Protein AF-A0A520FVX6-F1 (afdb_monomer_lite)

Sequence (119 aa):
MRCLTAIARAVLMAGLTASLPGVVAGPAVAEGGRTAMTSSRYLQARLHGAMHLDERTRNAAANDFGHLVHRTPLAVVRPASAEDIAETIQWAASCGRRVAPRGQGHSVFGRSQVHDGVV

pLDDT: mean 79.91, std 24.45, range [32.91, 98.44]

Secondary structure (DSSP, 8-state):
---S-----------------S--------SHHHHHHHHHHHHHHH-SSEEE-SHHHHHHHT--TT-S-----SBEEE-SSHHHHHHHHHHHHHTT--B---SSS---TTTT--SSSB-

Radius of gyration: 17.87 Å; chains: 1; bounding box: 45×41×34 Å

Foldseek 3Di:
DDPDDDDDPPPDPDDDDDDDDDDPPDPDPPPCPPVVVVLQVVLQVVAPWHKDQDPVVQQVQQAAPARPGGAGERIETDGPDPVNVVSLVVSCVVVVADAADDDPRNDPPQSRHHHPHYD

Structure (mmCIF, N/CA/C/O backbone):
data_AF-A0A520FVX6-F1
#
_entry.id   AF-A0A520FVX6-F1
#
loop_
_atom_site.group_PDB
_atom_site.id
_atom_site.type_symbol
_atom_site.label_atom_id
_atom_site.label_alt_id
_atom_site.label_comp_id
_atom_site.label_asym_id
_atom_site.label_entity_id
_atom_site.label_seq_id
_atom_site.pdbx_PDB_ins_code
_atom_site.Cartn_x
_atom_site.Cartn_y
_atom_site.Cartn_z
_atom_site.occupancy
_atom_site.B_iso_or_equiv
_atom_site.auth_seq_id
_atom_site.auth_comp_id
_atom_site.auth_asym_id
_atom_site.auth_atom_id
_atom_site.pdbx_PDB_model_num
ATOM 1 N N . MET A 1 1 ? -18.270 5.976 18.167 1.00 39.62 1 MET A N 1
ATOM 2 C CA . MET A 1 1 ? -18.890 6.271 16.859 1.00 39.62 1 MET A CA 1
ATOM 3 C C . MET A 1 1 ? -18.507 5.159 15.900 1.00 39.62 1 MET A C 1
ATOM 5 O O . MET A 1 1 ? -17.358 5.060 15.501 1.00 39.62 1 MET A O 1
ATOM 9 N N . ARG A 1 2 ? -19.441 4.224 15.706 1.00 41.06 2 ARG A N 1
ATOM 10 C CA . ARG A 1 2 ? -19.277 2.971 14.965 1.00 41.06 2 ARG A CA 1
ATOM 11 C C . ARG A 1 2 ? -19.585 3.267 13.502 1.00 41.06 2 ARG A C 1
ATOM 13 O O . ARG A 1 2 ? -20.658 3.801 13.235 1.00 41.06 2 ARG A O 1
ATOM 20 N N . CYS A 1 3 ? -18.665 2.960 12.591 1.00 36.94 3 CYS A N 1
ATOM 21 C CA . CYS A 1 3 ? -18.966 2.974 11.163 1.00 36.94 3 CYS A CA 1
ATOM 22 C C . CYS A 1 3 ? -20.070 1.928 10.939 1.00 36.94 3 CYS A C 1
ATOM 24 O O . CYS A 1 3 ? -19.854 0.726 11.090 1.00 36.94 3 CYS A O 1
ATOM 26 N N . LEU A 1 4 ? -21.295 2.423 10.784 1.00 47.69 4 LEU A N 1
ATOM 27 C CA . LEU A 1 4 ? -22.538 1.669 10.737 1.00 47.69 4 LEU A CA 1
ATOM 28 C C . LEU A 1 4 ? -22.602 0.854 9.447 1.00 47.69 4 LEU A C 1
ATOM 30 O O . LEU A 1 4 ? -23.103 1.342 8.444 1.00 47.69 4 LEU A O 1
ATOM 34 N N . THR A 1 5 ? -22.139 -0.394 9.492 1.00 44.16 5 THR A N 1
ATOM 35 C CA . THR A 1 5 ? -22.898 -1.554 8.989 1.00 44.16 5 THR A CA 1
ATOM 36 C C . THR A 1 5 ? -22.293 -2.839 9.553 1.00 44.16 5 THR A C 1
ATOM 38 O O . THR A 1 5 ? -21.340 -3.407 9.034 1.00 44.16 5 THR A O 1
ATOM 41 N N . ALA A 1 6 ? -22.868 -3.311 10.658 1.00 41.16 6 ALA A N 1
ATOM 42 C CA . ALA A 1 6 ? -23.019 -4.746 10.835 1.00 41.16 6 ALA A CA 1
ATOM 43 C C . ALA A 1 6 ? -24.073 -5.220 9.821 1.00 41.16 6 ALA A C 1
ATOM 45 O O . ALA A 1 6 ? -25.049 -4.499 9.647 1.00 41.16 6 ALA A O 1
ATOM 46 N N . ILE A 1 7 ? -23.845 -6.373 9.179 1.00 42.97 7 ILE A N 1
ATOM 47 C CA . ILE A 1 7 ? -24.773 -7.349 8.546 1.00 42.97 7 ILE A CA 1
ATOM 48 C C . ILE A 1 7 ? -23.906 -8.090 7.496 1.00 42.97 7 ILE A C 1
ATOM 50 O O . ILE A 1 7 ? -23.352 -7.452 6.615 1.00 42.97 7 ILE A O 1
ATOM 54 N N . ALA A 1 8 ? -23.660 -9.401 7.522 1.00 32.91 8 ALA A N 1
ATOM 55 C CA . ALA A 1 8 ? -24.307 -10.489 8.239 1.00 32.91 8 ALA A CA 1
ATOM 56 C C . ALA A 1 8 ? -23.299 -11.595 8.597 1.00 32.91 8 ALA A C 1
ATOM 58 O O . ALA A 1 8 ? -22.518 -12.050 7.762 1.00 32.91 8 ALA A O 1
ATOM 59 N N . ARG A 1 9 ? -23.403 -12.110 9.827 1.00 41.25 9 ARG A N 1
ATOM 60 C CA . ARG A 1 9 ? -23.059 -13.504 10.119 1.00 41.25 9 ARG A CA 1
ATOM 61 C C . ARG A 1 9 ? -24.130 -14.359 9.441 1.00 41.25 9 ARG A C 1
ATOM 63 O O . ARG A 1 9 ? -25.231 -14.471 9.966 1.00 41.25 9 ARG A O 1
ATOM 70 N N . ALA A 1 10 ? -23.834 -14.936 8.283 1.00 35.56 10 ALA A N 1
ATOM 71 C CA . ALA A 1 10 ? -24.683 -15.964 7.695 1.00 35.56 10 ALA A CA 1
ATOM 72 C C . ALA A 1 10 ? -24.318 -17.321 8.318 1.00 35.56 10 ALA A C 1
ATOM 74 O O . ALA A 1 10 ? -23.573 -18.108 7.747 1.00 35.56 10 ALA A O 1
ATOM 75 N N . VAL A 1 11 ? -24.819 -17.572 9.529 1.00 41.88 11 VAL A N 1
ATOM 76 C CA . VAL A 1 11 ? -25.073 -18.941 9.989 1.00 41.88 11 VAL A CA 1
ATOM 77 C C . VAL A 1 11 ? -26.548 -19.180 9.713 1.00 41.88 11 VAL A C 1
ATOM 79 O O . VAL A 1 11 ? -27.401 -18.786 10.502 1.00 41.88 11 VAL A O 1
ATOM 82 N N . LEU A 1 12 ? -26.847 -19.775 8.562 1.00 34.56 12 LEU A N 1
ATOM 83 C CA . LEU A 1 12 ? -28.140 -20.389 8.307 1.00 34.56 12 LEU A CA 1
ATOM 84 C C . LEU A 1 12 ? -27.879 -21.878 8.090 1.00 34.56 12 LEU A C 1
ATOM 86 O O . LEU A 1 12 ? -27.504 -22.313 7.006 1.00 34.56 12 LEU A O 1
ATOM 90 N N . MET A 1 13 ? -28.032 -22.649 9.165 1.00 40.34 13 MET A N 1
ATOM 91 C CA . MET A 1 13 ? -28.321 -24.072 9.050 1.00 40.34 13 MET A CA 1
ATOM 92 C C . MET A 1 13 ? -29.748 -24.188 8.513 1.00 40.34 13 MET A C 1
ATOM 94 O O . MET A 1 13 ? -30.707 -24.007 9.258 1.00 40.34 13 MET A O 1
ATOM 98 N N . ALA A 1 14 ? -29.883 -24.463 7.221 1.00 36.94 14 ALA A N 1
ATOM 99 C CA . ALA A 1 14 ? -31.113 -24.965 6.631 1.00 36.94 14 ALA A CA 1
ATOM 100 C C . ALA A 1 14 ? -30.722 -26.020 5.596 1.00 36.94 14 ALA A C 1
ATOM 102 O O . ALA A 1 14 ? -30.082 -25.725 4.589 1.00 36.94 14 ALA A O 1
ATOM 103 N N . GLY A 1 15 ? -31.037 -27.272 5.919 1.00 36.66 15 GLY A N 1
ATOM 104 C CA . GLY A 1 15 ? -30.926 -28.380 4.989 1.00 36.66 15 GLY A CA 1
ATOM 105 C C . GLY A 1 15 ? -32.010 -28.345 3.910 1.00 36.66 15 GLY A C 1
ATOM 106 O O . GLY A 1 15 ? -32.958 -27.566 3.968 1.00 36.66 15 GLY A O 1
ATOM 107 N N . LEU A 1 16 ? -31.861 -29.315 3.009 1.00 36.50 16 LEU A N 1
ATOM 108 C CA . LEU A 1 16 ? -32.766 -29.773 1.955 1.00 36.50 16 LEU A CA 1
ATOM 109 C C . LEU A 1 16 ? -32.601 -29.157 0.552 1.00 36.50 16 LEU A C 1
ATOM 111 O O . LEU A 1 16 ? -32.519 -27.957 0.333 1.00 36.50 16 LEU A O 1
ATOM 115 N N . THR A 1 17 ? -32.508 -30.087 -0.394 1.00 51.09 17 THR A N 1
ATOM 116 C CA . THR A 1 17 ? -31.973 -30.028 -1.754 1.00 51.09 17 THR A CA 1
ATOM 117 C C . THR A 1 17 ? -33.003 -29.616 -2.805 1.00 51.09 17 THR A C 1
ATOM 119 O O . THR A 1 17 ? -34.074 -30.214 -2.862 1.00 51.09 17 THR A O 1
ATOM 122 N N . ALA A 1 18 ? -32.621 -28.743 -3.739 1.00 37.38 18 ALA A N 1
ATOM 123 C CA . ALA A 1 18 ? -33.126 -28.768 -5.114 1.00 37.38 18 ALA A CA 1
ATOM 124 C C . ALA A 1 18 ? -32.094 -28.114 -6.045 1.00 37.38 18 ALA A C 1
ATOM 126 O O . ALA A 1 18 ? -31.744 -26.946 -5.891 1.00 37.38 18 ALA A O 1
ATOM 127 N N . SER A 1 19 ? -31.556 -28.903 -6.973 1.00 43.75 19 SER A N 1
ATOM 128 C CA . SER A 1 19 ? -30.575 -28.468 -7.967 1.00 43.75 19 SER A CA 1
ATOM 129 C C . SER A 1 19 ? -31.289 -27.714 -9.094 1.00 43.75 19 SER A C 1
ATOM 131 O O . SER A 1 19 ? -32.129 -28.296 -9.775 1.00 43.75 19 SER A O 1
ATOM 133 N N . LEU A 1 20 ? -30.947 -26.441 -9.307 1.00 46.78 20 LEU A N 1
ATOM 134 C CA . LEU A 1 20 ? -31.196 -25.724 -10.560 1.00 46.78 20 LEU A CA 1
ATOM 135 C C . LEU A 1 20 ? -29.860 -25.144 -11.045 1.00 46.78 20 LEU A C 1
ATOM 137 O O . LEU A 1 20 ? -29.196 -24.444 -10.274 1.00 46.78 20 LEU A O 1
ATOM 141 N N . PRO A 1 21 ? -29.430 -25.421 -12.287 1.00 40.41 21 PRO A N 1
ATOM 142 C CA . PRO A 1 21 ? -28.236 -24.807 -12.831 1.00 40.41 21 PRO A CA 1
ATOM 143 C C . PRO A 1 21 ? -28.550 -23.391 -13.324 1.00 40.41 21 PRO A C 1
ATOM 145 O O . PRO A 1 21 ? -29.460 -23.184 -14.119 1.00 40.41 21 PRO A O 1
ATOM 148 N N . GLY A 1 22 ? -27.717 -22.439 -12.906 1.00 49.06 22 GLY A N 1
ATOM 149 C CA . GLY A 1 22 ? -27.382 -21.274 -13.724 1.00 49.06 22 GLY A CA 1
ATOM 150 C C . GLY A 1 22 ? -28.344 -20.091 -13.656 1.00 49.06 22 GLY A C 1
ATOM 151 O O . GLY A 1 22 ? -29.200 -19.931 -14.510 1.00 49.06 22 GLY A O 1
ATOM 152 N N . VAL A 1 23 ? -28.121 -19.215 -12.676 1.00 44.31 23 VAL A N 1
ATOM 153 C CA . VAL A 1 23 ? -27.805 -17.780 -12.834 1.00 44.31 23 VAL A CA 1
ATOM 154 C C . VAL A 1 23 ? -27.638 -17.255 -11.408 1.00 44.31 23 VAL A C 1
ATOM 156 O O . VAL A 1 23 ? -28.600 -17.001 -10.689 1.00 44.31 23 VAL A O 1
ATOM 159 N N . VAL A 1 24 ? -26.387 -17.150 -10.958 1.00 40.59 24 VAL A N 1
ATOM 160 C CA . VAL A 1 24 ? -26.071 -16.382 -9.753 1.00 40.59 24 VAL A CA 1
ATOM 161 C C . VAL A 1 24 ? -26.009 -14.931 -10.204 1.00 40.59 24 VAL A C 1
ATOM 163 O O . VAL A 1 24 ? -25.022 -14.499 -10.797 1.00 40.59 24 VAL A O 1
ATOM 166 N N . ALA A 1 25 ? -27.086 -14.187 -9.965 1.00 45.69 25 ALA A N 1
ATOM 167 C CA . ALA A 1 25 ? -27.027 -12.736 -9.962 1.00 45.69 25 ALA A CA 1
ATOM 168 C C . ALA A 1 25 ? -26.076 -12.329 -8.825 1.00 45.69 25 ALA A C 1
ATOM 170 O O . ALA A 1 25 ? -26.439 -12.358 -7.650 1.00 45.69 25 ALA A O 1
ATOM 171 N N . GLY A 1 26 ? -24.818 -12.044 -9.169 1.00 39.97 26 GLY A N 1
ATOM 172 C CA . GLY A 1 26 ? -23.872 -11.443 -8.235 1.00 39.97 26 GLY A CA 1
ATOM 173 C C . GLY A 1 26 ? -24.414 -10.091 -7.756 1.00 39.97 26 GLY A C 1
ATOM 174 O O . GLY A 1 26 ? -25.085 -9.404 -8.532 1.00 39.97 26 GLY A O 1
ATOM 175 N N . PRO A 1 27 ? -24.172 -9.698 -6.493 1.00 43.62 27 PRO A N 1
ATOM 176 C CA . PRO A 1 27 ? -24.672 -8.432 -5.979 1.00 43.62 27 PRO A CA 1
ATOM 177 C C . PRO A 1 27 ? -24.155 -7.275 -6.840 1.00 43.62 27 PRO A C 1
ATOM 179 O O . PRO A 1 27 ? -22.975 -7.209 -7.190 1.00 43.62 27 PRO A O 1
ATOM 182 N N . ALA A 1 28 ? -25.080 -6.389 -7.201 1.00 41.16 28 ALA A N 1
ATOM 183 C CA . ALA A 1 28 ? -24.856 -5.230 -8.045 1.00 41.16 28 ALA A CA 1
ATOM 184 C C . ALA A 1 28 ? 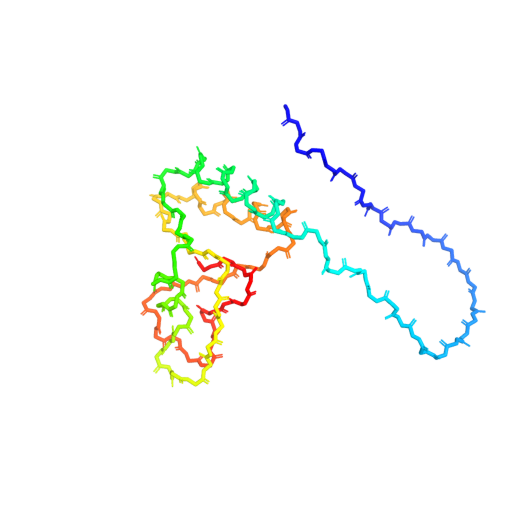-23.705 -4.363 -7.509 1.00 41.16 28 ALA A C 1
ATOM 186 O O . ALA A 1 28 ? -23.786 -3.770 -6.433 1.00 41.16 28 ALA A O 1
ATOM 187 N N . VAL A 1 29 ? -22.626 -4.268 -8.286 1.00 48.22 29 VAL A N 1
ATOM 188 C CA . VAL A 1 29 ? -21.502 -3.362 -8.029 1.00 48.22 29 VAL A CA 1
ATOM 189 C C . VAL A 1 29 ? -21.883 -1.982 -8.559 1.00 48.22 29 VAL A C 1
ATOM 191 O O . VAL A 1 29 ? -21.517 -1.618 -9.671 1.00 48.22 29 VAL A O 1
ATOM 194 N N . ALA A 1 30 ? -22.675 -1.221 -7.803 1.00 41.41 30 ALA A N 1
ATOM 195 C CA . ALA A 1 30 ? -23.055 0.130 -8.222 1.00 41.41 30 ALA A CA 1
ATOM 196 C C . ALA A 1 30 ? -23.352 1.094 -7.057 1.00 41.41 30 ALA A C 1
ATOM 198 O O . ALA A 1 30 ? -24.262 1.903 -7.148 1.00 41.41 30 ALA A O 1
ATOM 199 N N . GLU A 1 31 ? -22.562 1.061 -5.976 1.00 43.00 31 GLU A N 1
ATOM 200 C CA . GLU A 1 31 ? -22.550 2.131 -4.947 1.00 43.00 31 GLU A CA 1
ATOM 201 C C . GLU A 1 31 ? -21.128 2.516 -4.468 1.00 43.00 31 GLU A C 1
ATOM 203 O O . GLU A 1 31 ? -20.946 3.269 -3.511 1.00 43.00 31 GLU A O 1
ATOM 208 N N . GLY A 1 32 ? -20.078 2.027 -5.139 1.00 49.72 32 GLY A N 1
ATOM 209 C CA . GLY A 1 32 ? -18.706 2.032 -4.609 1.00 49.72 32 GLY A CA 1
ATOM 210 C C . GLY A 1 32 ? -18.006 3.396 -4.516 1.00 49.72 32 GLY A C 1
ATOM 211 O O . GLY A 1 32 ? -17.104 3.553 -3.698 1.00 49.72 32 GLY A O 1
ATOM 212 N N . GLY A 1 33 ? -18.406 4.394 -5.310 1.00 55.91 33 GLY A N 1
ATOM 213 C CA . GLY A 1 33 ? -17.631 5.636 -5.462 1.00 55.91 33 GLY A CA 1
ATOM 214 C C . GLY A 1 33 ? -17.605 6.533 -4.217 1.00 55.91 33 GLY A C 1
ATOM 215 O O . GLY A 1 33 ? -16.545 7.001 -3.808 1.00 55.91 33 GLY A O 1
ATOM 216 N N . ARG A 1 34 ? -18.762 6.757 -3.580 1.00 58.19 34 ARG A N 1
ATOM 217 C CA . ARG A 1 34 ? -18.865 7.643 -2.403 1.00 58.19 34 ARG A CA 1
ATOM 218 C C . ARG A 1 34 ? -18.369 6.959 -1.129 1.00 58.19 34 ARG A C 1
ATOM 220 O O . ARG A 1 34 ? -17.605 7.557 -0.379 1.00 58.19 34 ARG A O 1
ATOM 227 N N . THR A 1 35 ? -18.712 5.688 -0.936 1.00 62.62 35 THR A N 1
ATOM 228 C CA . THR A 1 35 ? -18.296 4.904 0.236 1.00 62.62 35 THR A CA 1
ATOM 229 C C . THR A 1 35 ? -16.784 4.664 0.259 1.00 62.62 35 THR A C 1
ATOM 231 O O . THR A 1 35 ? -16.164 4.817 1.310 1.00 62.62 35 THR A O 1
ATOM 234 N N . ALA A 1 36 ? -16.162 4.376 -0.894 1.00 63.31 36 ALA A N 1
ATOM 235 C CA . ALA A 1 36 ? -14.707 4.221 -0.988 1.00 63.31 36 ALA A CA 1
ATOM 236 C C . ALA A 1 36 ? -13.950 5.533 -0.726 1.00 63.31 36 ALA A C 1
ATOM 238 O O . ALA A 1 36 ? -12.890 5.521 -0.097 1.00 63.31 36 ALA A O 1
ATOM 239 N N . MET A 1 37 ? -14.497 6.671 -1.167 1.00 63.06 37 MET A N 1
ATOM 240 C CA . MET A 1 37 ? -13.93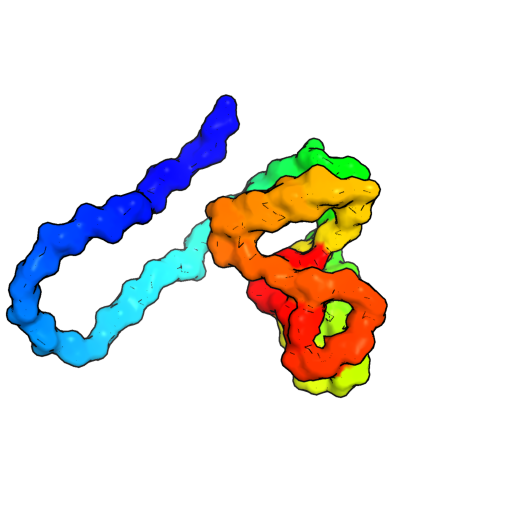4 7.993 -0.875 1.00 63.06 37 MET A CA 1
ATOM 241 C C . MET A 1 37 ? -13.998 8.308 0.624 1.00 63.06 37 MET A C 1
ATOM 243 O O . MET A 1 37 ? -12.987 8.698 1.208 1.00 63.06 37 MET A O 1
ATOM 247 N N . THR A 1 38 ? -15.144 8.085 1.273 1.00 76.25 38 THR A N 1
ATOM 248 C CA . THR A 1 38 ? -15.303 8.325 2.716 1.00 76.25 38 THR A CA 1
ATOM 249 C C . THR A 1 38 ? -14.407 7.412 3.553 1.00 76.25 38 THR A C 1
ATOM 251 O O . THR A 1 38 ? -13.761 7.884 4.489 1.00 76.25 38 THR A O 1
ATOM 254 N N . SER A 1 39 ? -14.300 6.126 3.204 1.00 84.88 39 SER A N 1
ATOM 255 C CA . SER A 1 39 ? -13.434 5.200 3.937 1.00 84.88 39 SER A CA 1
ATOM 256 C C . SER A 1 39 ? -11.947 5.517 3.741 1.00 84.88 39 SER A C 1
ATOM 258 O O . SER A 1 39 ? -11.186 5.440 4.703 1.00 84.88 39 SER A O 1
ATOM 260 N N . SER A 1 40 ? -11.521 5.942 2.548 1.00 89.81 40 SER A N 1
ATOM 261 C CA . SER A 1 40 ? -10.123 6.334 2.302 1.00 89.81 40 SER A CA 1
ATOM 262 C C . SER A 1 40 ? -9.732 7.588 3.087 1.00 89.81 40 SER A C 1
ATOM 264 O O . SER A 1 40 ? 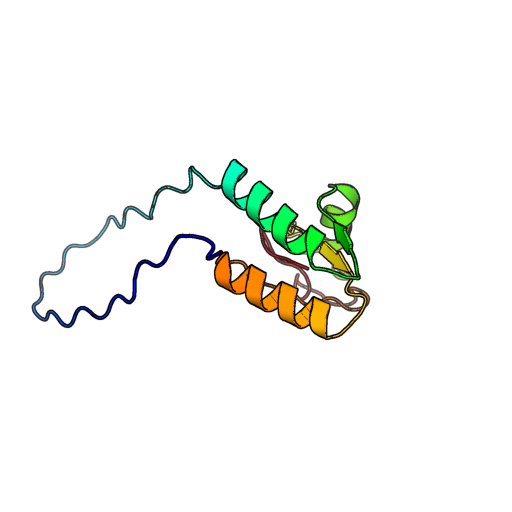-8.633 7.662 3.632 1.00 89.81 40 SER A O 1
ATOM 266 N N . ARG A 1 41 ? -10.646 8.561 3.212 1.00 91.38 41 ARG A N 1
ATOM 267 C CA . ARG A 1 41 ? -10.434 9.751 4.055 1.00 91.38 41 ARG A CA 1
ATOM 268 C C . ARG A 1 41 ? -10.300 9.402 5.534 1.00 91.38 41 ARG A C 1
ATOM 270 O O . ARG A 1 41 ? -9.482 10.005 6.220 1.00 91.38 41 ARG A O 1
ATOM 277 N N . TYR A 1 42 ? -11.065 8.420 6.008 1.00 91.31 42 TYR A N 1
ATOM 278 C CA . TYR A 1 42 ? -10.937 7.917 7.373 1.00 91.31 42 TYR A CA 1
ATOM 279 C C . TYR A 1 42 ? -9.541 7.341 7.639 1.00 91.31 42 TYR A C 1
ATOM 281 O O . TYR A 1 42 ? -8.929 7.700 8.642 1.00 91.31 42 TYR A O 1
ATOM 289 N N . LEU A 1 43 ? -9.019 6.500 6.737 1.00 94.50 43 LEU A N 1
ATOM 290 C CA . LEU A 1 43 ? -7.669 5.954 6.894 1.00 94.50 43 LEU A CA 1
ATOM 291 C C . LEU A 1 43 ? -6.609 7.064 6.815 1.00 94.50 43 LEU A C 1
ATOM 293 O O . LEU A 1 43 ? -5.759 7.144 7.695 1.00 94.50 43 LEU A O 1
ATOM 297 N N . GLN A 1 44 ? -6.704 7.975 5.837 1.00 95.19 44 GLN A N 1
ATOM 298 C CA . GLN A 1 44 ? -5.797 9.129 5.715 1.00 95.19 44 GLN A CA 1
ATOM 299 C C . GLN A 1 44 ? -5.683 9.954 7.002 1.00 95.19 44 GLN A C 1
ATOM 301 O O . GLN A 1 44 ? -4.595 10.406 7.327 1.00 95.19 44 GLN A O 1
ATOM 306 N N . ALA A 1 45 ? -6.785 10.154 7.727 1.00 94.75 45 ALA A N 1
ATOM 307 C CA . ALA A 1 45 ? -6.787 10.940 8.959 1.00 94.75 45 ALA A CA 1
ATOM 308 C C . ALA A 1 45 ? -6.166 10.215 10.169 1.00 94.75 45 ALA A C 1
ATOM 310 O O . ALA A 1 45 ? -5.919 10.852 11.190 1.00 94.75 45 ALA A O 1
ATOM 311 N N . ARG A 1 46 ? -5.968 8.893 10.090 1.00 95.75 46 ARG A N 1
ATOM 312 C CA . ARG A 1 46 ? -5.437 8.063 11.186 1.00 95.75 46 ARG A CA 1
ATOM 313 C C .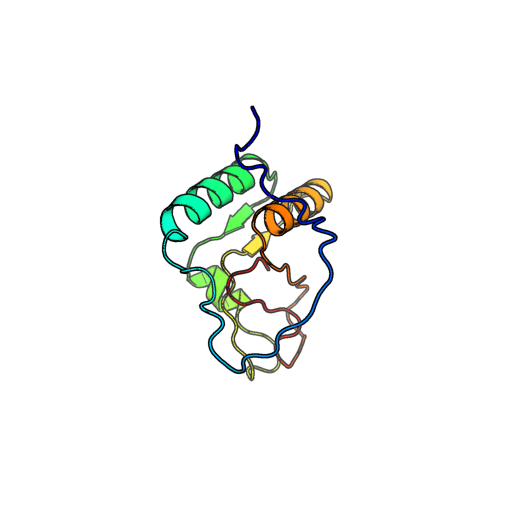 ARG A 1 46 ? -3.967 7.714 11.027 1.00 95.75 46 ARG A C 1
ATOM 315 O O . ARG A 1 46 ? -3.325 7.412 12.025 1.00 95.75 46 ARG A O 1
ATOM 322 N N . LEU A 1 47 ? -3.473 7.702 9.794 1.00 97.50 47 LEU A N 1
ATOM 323 C CA . LEU A 1 47 ? -2.086 7.363 9.513 1.00 97.50 47 LEU A CA 1
ATOM 324 C C . LEU A 1 47 ? -1.161 8.493 9.961 1.00 97.50 47 LEU A C 1
ATOM 326 O O . LEU A 1 47 ? -1.426 9.666 9.698 1.00 97.50 47 LEU A O 1
ATOM 330 N N . HIS A 1 48 ? -0.044 8.125 10.577 1.00 97.81 48 HIS A N 1
ATOM 331 C CA . HIS A 1 48 ? 1.088 9.034 10.745 1.00 97.81 48 HIS A CA 1
ATOM 332 C C . HIS A 1 48 ? 1.863 9.193 9.428 1.00 97.81 48 HIS A C 1
ATOM 334 O O . HIS A 1 48 ? 2.419 10.254 9.148 1.00 97.81 48 HIS A O 1
ATOM 340 N N . GLY A 1 49 ? 1.899 8.131 8.620 1.00 97.38 49 GLY A N 1
ATOM 341 C CA . GLY A 1 49 ? 2.384 8.128 7.247 1.00 97.38 49 GLY A CA 1
ATOM 342 C C . GLY A 1 49 ? 1.375 8.695 6.244 1.00 97.38 49 GLY A C 1
ATOM 343 O O . GLY A 1 49 ? 0.487 9.476 6.574 1.00 97.38 49 GLY A O 1
ATOM 344 N N . ALA A 1 50 ? 1.509 8.298 4.978 1.00 97.44 50 ALA A N 1
ATOM 345 C CA . ALA A 1 50 ? 0.710 8.850 3.883 1.00 97.44 50 ALA A CA 1
ATOM 346 C C . ALA A 1 50 ? -0.056 7.772 3.109 1.00 97.44 50 ALA A C 1
ATOM 348 O O . ALA A 1 50 ? 0.468 6.697 2.828 1.00 97.44 50 ALA A O 1
ATOM 349 N N . MET A 1 51 ? -1.277 8.099 2.680 1.00 97.75 51 MET A N 1
ATOM 350 C CA . MET A 1 51 ? -2.061 7.303 1.731 1.00 97.75 51 MET A CA 1
ATOM 351 C C . MET A 1 51 ? -2.274 8.102 0.443 1.00 97.75 51 MET A C 1
ATOM 353 O O . MET A 1 51 ? -2.938 9.141 0.439 1.00 97.75 51 MET A O 1
ATOM 357 N N . HIS A 1 52 ? -1.736 7.585 -0.656 1.00 97.69 52 HIS A N 1
ATOM 358 C CA . HIS A 1 52 ? -1.751 8.201 -1.976 1.00 97.69 52 HIS A CA 1
ATOM 359 C C . HIS A 1 52 ? -2.886 7.645 -2.840 1.00 97.69 52 HIS A C 1
ATOM 361 O O . HIS A 1 52 ? -3.032 6.430 -2.988 1.00 97.69 52 HIS A O 1
ATOM 367 N N . LEU A 1 53 ? -3.663 8.554 -3.431 1.00 96.31 53 LEU A N 1
ATOM 368 C CA . LEU A 1 53 ? -4.766 8.253 -4.354 1.00 96.31 53 LEU A CA 1
ATOM 369 C C . LEU A 1 53 ? -4.509 8.788 -5.770 1.00 96.31 53 LEU A C 1
ATOM 371 O O . LEU A 1 53 ? -5.291 8.510 -6.680 1.00 96.31 53 LEU A O 1
ATOM 375 N N . ASP A 1 54 ? -3.435 9.560 -5.956 1.00 97.12 54 ASP A N 1
ATOM 376 C CA . ASP A 1 54 ? -3.071 10.131 -7.245 1.00 97.12 54 ASP A CA 1
ATOM 377 C C . ASP A 1 54 ? -2.680 9.044 -8.249 1.00 97.12 54 ASP A C 1
ATOM 379 O O . ASP A 1 54 ? -2.096 8.008 -7.913 1.00 97.12 54 ASP A O 1
ATOM 383 N N . GLU A 1 55 ? -3.002 9.305 -9.511 1.00 97.31 55 GLU A N 1
ATOM 384 C CA . GLU A 1 55 ? -2.773 8.371 -10.607 1.00 97.31 55 GLU A CA 1
ATOM 385 C C . GLU A 1 55 ? -1.290 8.018 -10.764 1.00 97.31 55 GLU A C 1
ATOM 387 O O . GLU A 1 55 ? -0.951 6.850 -10.943 1.00 97.31 55 GLU A O 1
ATOM 392 N N . ARG A 1 56 ? -0.390 8.999 -10.633 1.00 98.00 56 ARG A N 1
ATOM 393 C CA . ARG A 1 56 ? 1.053 8.793 -10.806 1.00 98.00 56 ARG A CA 1
ATOM 394 C C . ARG A 1 56 ? 1.588 7.744 -9.831 1.00 98.00 56 ARG A C 1
ATOM 396 O O . ARG A 1 56 ? 2.279 6.814 -10.249 1.00 98.00 56 ARG A O 1
ATOM 403 N N . THR A 1 57 ? 1.273 7.875 -8.545 1.00 98.00 57 THR A N 1
ATOM 404 C CA . THR A 1 57 ? 1.746 6.949 -7.509 1.00 98.00 57 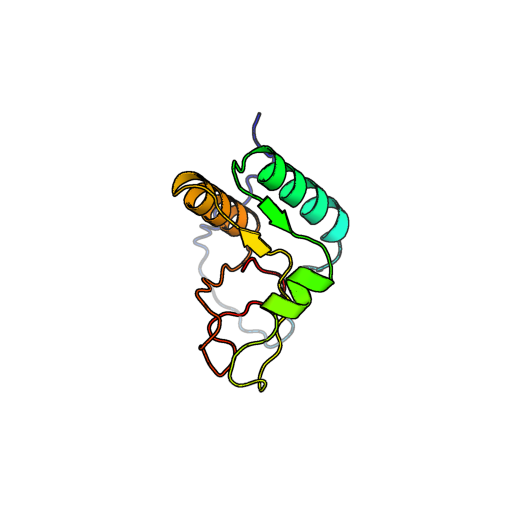THR A CA 1
ATOM 405 C C . THR A 1 57 ? 1.128 5.562 -7.675 1.00 98.00 57 THR A C 1
ATOM 407 O O . THR A 1 57 ? 1.827 4.554 -7.553 1.00 98.00 57 THR A O 1
ATOM 410 N N . ARG A 1 58 ? -0.162 5.492 -8.020 1.00 98.06 58 ARG A N 1
ATOM 411 C CA . ARG A 1 58 ? -0.858 4.221 -8.265 1.00 98.06 58 ARG A CA 1
ATOM 412 C C . ARG A 1 58 ? -0.321 3.495 -9.498 1.00 98.06 58 ARG A C 1
ATOM 414 O O . ARG A 1 58 ? -0.084 2.294 -9.420 1.00 98.06 58 ARG A O 1
ATOM 421 N N . ASN A 1 59 ? -0.058 4.207 -10.594 1.00 97.25 59 ASN A N 1
ATOM 422 C CA . ASN A 1 59 ? 0.518 3.632 -11.812 1.00 97.25 59 ASN A CA 1
ATOM 423 C C . ASN A 1 59 ? 1.946 3.123 -11.573 1.00 97.25 59 ASN A C 1
ATOM 425 O O . ASN A 1 59 ? 2.301 2.050 -12.055 1.00 97.25 59 ASN A O 1
ATOM 429 N N . ALA A 1 60 ? 2.747 3.822 -10.762 1.00 97.19 60 ALA A N 1
ATOM 430 C CA . ALA A 1 60 ? 4.065 3.327 -10.363 1.00 97.19 60 ALA A CA 1
ATOM 431 C C . ALA A 1 60 ? 3.976 2.019 -9.549 1.00 97.19 60 ALA A C 1
ATOM 433 O O . ALA A 1 60 ? 4.761 1.095 -9.763 1.00 97.19 60 ALA A O 1
ATOM 434 N N . ALA A 1 61 ? 2.996 1.910 -8.647 1.00 97.50 61 ALA A N 1
ATOM 435 C CA . ALA A 1 61 ? 2.735 0.687 -7.884 1.00 97.50 61 ALA A CA 1
ATOM 436 C C . ALA A 1 61 ? 2.096 -0.440 -8.721 1.00 97.50 61 ALA A C 1
ATOM 438 O O . ALA A 1 61 ? 2.183 -1.607 -8.339 1.00 97.50 61 ALA A O 1
ATOM 439 N N . ALA A 1 62 ? 1.500 -0.106 -9.869 1.00 97.44 62 ALA A N 1
ATOM 440 C CA . ALA A 1 62 ? 0.944 -1.052 -10.831 1.00 97.44 62 ALA A CA 1
ATOM 441 C C . ALA A 1 62 ? 2.002 -1.697 -11.737 1.00 97.44 62 ALA A C 1
ATOM 443 O O . ALA A 1 62 ? 1.657 -2.572 -12.517 1.00 97.44 62 ALA A O 1
ATOM 444 N N . ASN A 1 63 ? 3.265 -1.275 -11.658 1.00 95.69 63 ASN A N 1
ATOM 445 C CA . ASN A 1 63 ? 4.366 -1.854 -12.423 1.00 95.69 63 ASN A CA 1
ATOM 446 C C . ASN A 1 63 ? 5.278 -2.680 -11.505 1.00 95.69 63 ASN A C 1
ATOM 448 O O . ASN A 1 63 ? 5.375 -2.395 -10.314 1.00 95.69 63 ASN A O 1
ATOM 452 N N . ASP A 1 64 ? 5.963 -3.697 -12.010 1.00 94.62 64 ASP A N 1
ATOM 453 C CA . ASP A 1 64 ? 7.009 -4.440 -11.289 1.00 94.62 64 ASP A CA 1
ATOM 454 C C . ASP A 1 64 ? 8.201 -4.723 -12.213 1.00 94.62 64 ASP A C 1
ATOM 456 O O . ASP A 1 64 ? 8.191 -4.288 -13.360 1.00 94.62 64 ASP A O 1
ATOM 460 N N . PHE A 1 65 ? 9.240 -5.404 -11.726 1.00 95.38 65 PHE A N 1
ATOM 461 C CA . PHE A 1 65 ? 10.457 -5.654 -12.509 1.00 95.38 65 PHE A CA 1
ATOM 462 C C . PHE A 1 65 ? 10.212 -6.476 -13.778 1.00 95.38 65 PHE A C 1
ATOM 464 O O . PHE A 1 65 ? 10.944 -6.343 -14.754 1.00 95.38 65 PHE A O 1
ATOM 471 N N . GLY A 1 66 ? 9.188 -7.332 -13.780 1.00 93.94 66 GLY A N 1
ATOM 472 C CA . GLY A 1 66 ? 8.881 -8.149 -14.947 1.00 93.94 66 GLY A CA 1
ATOM 473 C C . GLY A 1 66 ? 8.238 -7.350 -16.078 1.00 93.94 66 GLY A C 1
ATOM 474 O O . GLY A 1 66 ? 8.335 -7.764 -17.227 1.00 93.94 66 GLY A O 1
ATOM 475 N N . HIS A 1 67 ? 7.555 -6.243 -15.771 1.00 94.75 67 HIS A N 1
ATOM 476 C CA . HIS A 1 67 ? 6.776 -5.455 -16.737 1.00 94.75 67 HIS A CA 1
ATOM 477 C C . HIS A 1 67 ? 5.704 -6.263 -17.507 1.00 94.75 67 HIS A C 1
ATOM 479 O O . HIS A 1 67 ? 5.208 -5.821 -18.541 1.00 94.75 67 HIS A O 1
ATOM 485 N N . LEU A 1 68 ? 5.321 -7.449 -17.011 1.00 96.62 68 LEU A N 1
ATOM 486 C CA . LEU A 1 68 ? 4.381 -8.361 -17.686 1.00 96.62 68 LEU A CA 1
ATOM 487 C C . LEU A 1 68 ? 2.932 -8.174 -17.231 1.00 96.62 68 LEU A C 1
ATOM 489 O O . LEU A 1 68 ? 1.998 -8.325 -18.014 1.00 96.62 68 LEU A O 1
ATOM 493 N N . VAL A 1 69 ? 2.735 -7.887 -15.945 1.00 96.50 69 VAL A N 1
ATOM 494 C CA . VAL A 1 69 ? 1.417 -7.730 -15.323 1.00 96.50 69 VAL A CA 1
ATOM 495 C C . VAL A 1 69 ? 1.298 -6.301 -14.831 1.00 96.50 69 VAL A C 1
ATOM 497 O O . VAL A 1 69 ? 2.245 -5.779 -14.248 1.00 96.50 69 VAL A O 1
ATOM 500 N N . HIS A 1 70 ? 0.127 -5.701 -15.042 1.00 96.56 70 HIS A N 1
ATOM 501 C CA . HIS A 1 70 ? -0.188 -4.372 -14.541 1.00 96.56 70 HIS A CA 1
ATOM 502 C C . HIS A 1 70 ? -1.539 -4.379 -13.827 1.00 96.56 70 HIS A C 1
ATOM 504 O O . HIS A 1 70 ? -2.585 -4.568 -14.449 1.00 96.56 70 HIS A O 1
ATOM 510 N N . ARG A 1 71 ? -1.525 -4.210 -12.504 1.00 97.69 71 ARG A N 1
ATOM 511 C CA . ARG A 1 71 ? -2.729 -4.135 -11.666 1.00 97.69 71 ARG A CA 1
ATOM 512 C C . ARG A 1 71 ? -2.717 -2.847 -10.865 1.00 97.69 71 ARG A C 1
ATOM 514 O O . ARG A 1 71 ? -1.960 -2.720 -9.906 1.00 97.69 71 ARG A O 1
ATOM 521 N N . THR A 1 72 ? -3.582 -1.918 -11.251 1.00 97.88 72 THR A N 1
ATOM 522 C CA . THR A 1 72 ? -3.685 -0.622 -10.585 1.00 97.88 72 THR A CA 1
ATOM 523 C C . THR A 1 72 ? -4.385 -0.768 -9.233 1.00 97.88 72 THR A C 1
ATOM 525 O O . THR A 1 72 ? -5.555 -1.173 -9.192 1.00 97.88 72 THR A O 1
ATOM 528 N N . PRO A 1 73 ? -3.715 -0.429 -8.117 1.00 98.06 73 PRO A N 1
ATOM 529 C CA . PRO A 1 73 ? -4.357 -0.439 -6.811 1.00 98.06 73 PRO A CA 1
ATOM 530 C C . PRO A 1 73 ? -5.366 0.695 -6.700 1.00 98.06 73 PRO A C 1
ATOM 532 O O . PRO A 1 73 ? -5.346 1.632 -7.495 1.00 98.06 73 PRO A O 1
ATOM 535 N N . LEU A 1 74 ? -6.238 0.639 -5.698 1.00 97.06 74 LEU A N 1
ATOM 536 C CA . LEU A 1 74 ? -7.048 1.784 -5.288 1.00 97.06 74 LEU A CA 1
ATOM 537 C C . LEU A 1 74 ? -6.161 2.876 -4.679 1.00 97.06 74 LEU A C 1
ATOM 539 O O . LEU A 1 74 ? -6.335 4.053 -4.984 1.00 97.06 74 LEU A O 1
ATOM 543 N N . ALA A 1 75 ? -5.227 2.477 -3.816 1.00 97.50 75 ALA A N 1
ATOM 544 C CA . ALA A 1 75 ? -4.385 3.382 -3.048 1.00 97.50 75 ALA A CA 1
ATOM 545 C C . ALA A 1 75 ? -3.003 2.778 -2.789 1.00 97.50 75 ALA A C 1
ATOM 547 O O . ALA A 1 75 ? -2.833 1.558 -2.828 1.00 97.50 75 ALA A O 1
ATOM 548 N N . VAL A 1 76 ? -2.037 3.641 -2.486 1.00 98.31 76 VAL A N 1
ATOM 549 C CA . VAL A 1 76 ? -0.698 3.242 -2.033 1.00 98.31 76 VAL A CA 1
ATOM 550 C C . VAL A 1 76 ? -0.450 3.839 -0.659 1.00 98.31 76 VAL A C 1
ATOM 552 O O . VAL A 1 76 ? -0.542 5.060 -0.507 1.00 98.31 76 VAL A O 1
ATOM 555 N N . VAL A 1 77 ? -0.129 3.010 0.330 1.00 98.44 77 VAL A N 1
ATOM 556 C CA . VAL A 1 77 ? 0.195 3.481 1.681 1.00 98.44 77 VAL A CA 1
ATOM 557 C C . VAL A 1 77 ? 1.704 3.456 1.891 1.00 98.44 77 VAL A C 1
ATOM 559 O O . VAL A 1 77 ? 2.379 2.462 1.645 1.00 98.44 77 VAL A O 1
ATOM 562 N N . ARG A 1 78 ? 2.244 4.579 2.362 1.00 98.06 78 ARG A N 1
ATOM 563 C CA . ARG A 1 78 ? 3.618 4.714 2.847 1.00 98.06 78 ARG A CA 1
ATOM 564 C C . ARG A 1 78 ? 3.558 4.869 4.366 1.00 98.06 78 ARG A C 1
ATOM 566 O O . ARG A 1 78 ? 3.393 5.997 4.835 1.00 98.06 78 ARG A O 1
ATOM 573 N N . PRO A 1 79 ? 3.604 3.759 5.122 1.00 97.94 79 PRO A N 1
ATOM 574 C CA . PRO A 1 79 ? 3.491 3.802 6.574 1.00 97.94 79 PRO A CA 1
ATOM 575 C C . PRO A 1 79 ? 4.745 4.432 7.190 1.00 97.94 79 PRO A C 1
ATOM 577 O O . PRO A 1 79 ? 5.855 4.219 6.699 1.00 97.94 79 PRO A O 1
ATOM 580 N N . ALA A 1 80 ? 4.571 5.183 8.275 1.00 98.31 80 ALA A N 1
ATOM 581 C CA . ALA A 1 80 ? 5.662 5.705 9.096 1.00 98.31 80 ALA A CA 1
ATOM 582 C C . ALA A 1 80 ? 5.942 4.821 10.325 1.00 98.31 80 ALA A C 1
ATOM 584 O O . ALA A 1 80 ? 7.006 4.935 10.932 1.00 98.31 80 ALA A O 1
ATOM 585 N N . SER A 1 81 ? 5.009 3.933 10.690 1.00 98.25 81 SER A N 1
ATOM 586 C CA . SER A 1 81 ? 5.137 3.040 11.846 1.00 98.25 81 SER A CA 1
ATOM 587 C C . SER A 1 81 ? 4.453 1.679 11.639 1.00 98.25 81 SER A C 1
ATOM 589 O O . SER A 1 81 ? 3.784 1.440 10.631 1.00 98.25 81 SER A O 1
ATOM 591 N N . ALA A 1 82 ? 4.626 0.760 12.593 1.00 98.31 82 ALA A N 1
ATOM 592 C CA . ALA A 1 82 ? 3.949 -0.539 12.570 1.00 98.31 82 ALA A CA 1
ATOM 593 C C . ALA A 1 82 ? 2.433 -0.403 12.803 1.00 98.31 82 ALA A C 1
ATOM 595 O O . ALA A 1 82 ? 1.643 -1.174 12.256 1.00 98.31 82 ALA A O 1
ATOM 596 N N . GLU A 1 83 ? 2.020 0.605 13.570 1.00 98.25 83 GLU A N 1
ATOM 597 C CA . GLU A 1 83 ? 0.618 0.942 13.816 1.00 98.25 83 GLU A CA 1
ATOM 598 C C . GLU A 1 83 ? -0.081 1.347 12.515 1.00 98.25 83 GLU A C 1
ATOM 600 O O . GLU A 1 83 ? -1.172 0.856 12.242 1.00 98.25 83 GLU A O 1
ATOM 605 N N . ASP A 1 84 ? 0.572 2.139 11.657 1.00 98.12 84 ASP A N 1
ATOM 606 C CA . ASP A 1 84 ? 0.041 2.500 10.335 1.00 98.12 84 ASP A CA 1
ATOM 607 C C . ASP A 1 84 ? -0.248 1.262 9.470 1.00 98.12 84 ASP A C 1
ATOM 609 O O . ASP A 1 84 ? -1.259 1.195 8.762 1.00 98.12 84 ASP A O 1
ATOM 613 N N . ILE A 1 85 ? 0.633 0.258 9.534 1.00 98.12 85 ILE A N 1
ATOM 614 C CA . ILE A 1 85 ? 0.452 -1.014 8.826 1.00 98.12 85 ILE A CA 1
ATOM 615 C C . ILE A 1 85 ? -0.765 -1.752 9.392 1.00 98.12 85 ILE A C 1
ATOM 617 O O . ILE A 1 85 ? -1.626 -2.193 8.627 1.00 98.12 85 ILE A O 1
ATOM 621 N N . ALA A 1 86 ? -0.862 -1.866 10.719 1.00 98.19 86 ALA A N 1
ATOM 622 C CA . ALA A 1 86 ? -1.979 -2.532 11.382 1.00 98.19 86 ALA A CA 1
ATOM 623 C C . ALA A 1 86 ? -3.323 -1.860 11.052 1.00 98.19 86 ALA A C 1
ATOM 625 O O . ALA A 1 86 ? -4.282 -2.550 10.698 1.00 98.19 86 ALA A O 1
ATOM 626 N N . GLU A 1 87 ? -3.379 -0.529 11.096 1.00 97.88 87 GLU A N 1
ATOM 627 C CA . GLU A 1 87 ? -4.546 0.276 10.723 1.00 97.88 87 GLU A CA 1
ATOM 628 C C . GLU A 1 87 ? -4.938 0.063 9.259 1.00 97.88 87 GLU A C 1
ATOM 630 O O . GLU A 1 87 ? -6.109 -0.160 8.948 1.00 97.88 87 GLU A O 1
ATOM 635 N N . THR A 1 88 ? -3.958 0.048 8.353 1.00 97.94 88 THR A N 1
ATOM 636 C CA . THR A 1 88 ? -4.194 -0.178 6.921 1.00 97.94 88 THR A CA 1
ATOM 637 C C . THR A 1 88 ? -4.775 -1.566 6.654 1.00 97.94 88 THR A C 1
ATOM 639 O O . THR A 1 88 ? -5.736 -1.694 5.893 1.00 97.94 88 THR A O 1
ATOM 642 N N . ILE A 1 89 ? -4.235 -2.609 7.295 1.00 97.69 89 ILE A N 1
ATOM 643 C CA . ILE A 1 89 ? -4.726 -3.987 7.146 1.00 97.69 89 ILE A CA 1
ATOM 644 C C . ILE A 1 89 ? -6.156 -4.109 7.686 1.00 97.69 89 ILE A C 1
ATOM 646 O O . ILE A 1 89 ? -7.017 -4.682 7.016 1.00 97.69 89 ILE A O 1
ATOM 650 N N . GLN A 1 90 ? -6.431 -3.551 8.869 1.00 97.12 90 GLN A N 1
ATOM 651 C CA . GLN A 1 90 ? -7.767 -3.579 9.472 1.00 97.12 90 GLN A CA 1
ATOM 652 C C . GLN A 1 90 ? -8.791 -2.832 8.613 1.00 97.12 90 GLN A C 1
ATOM 654 O O . GLN A 1 90 ? -9.877 -3.352 8.339 1.00 97.12 90 GLN A O 1
ATOM 659 N N . TRP A 1 91 ? -8.431 -1.641 8.132 1.00 96.25 91 TRP A N 1
ATOM 660 C CA . TRP A 1 91 ? -9.254 -0.865 7.214 1.00 96.25 91 TRP A CA 1
ATOM 661 C C . TRP A 1 91 ? -9.550 -1.636 5.925 1.00 96.25 91 TRP A C 1
ATOM 663 O O . TRP A 1 91 ? -10.717 -1.758 5.541 1.00 96.25 91 TRP A O 1
ATOM 673 N N . ALA A 1 92 ? -8.524 -2.204 5.286 1.00 96.12 92 ALA A N 1
ATOM 674 C CA . ALA A 1 92 ? -8.680 -2.954 4.046 1.00 96.12 92 ALA A CA 1
ATOM 675 C C . ALA A 1 92 ? -9.609 -4.157 4.248 1.00 96.12 92 ALA A C 1
ATOM 677 O O . ALA A 1 92 ? -10.547 -4.334 3.470 1.00 96.12 92 ALA A O 1
ATOM 678 N N . ALA A 1 93 ? -9.428 -4.909 5.338 1.00 96.00 93 ALA A N 1
ATOM 679 C CA . ALA A 1 93 ? -10.299 -6.022 5.700 1.00 96.00 93 ALA A CA 1
ATOM 680 C C . ALA A 1 93 ? -11.758 -5.571 5.891 1.00 96.00 93 ALA A C 1
ATOM 682 O O . ALA A 1 93 ? -12.661 -6.174 5.312 1.00 96.00 93 ALA A O 1
ATOM 683 N N . SER A 1 94 ? -11.996 -4.475 6.624 1.00 94.62 94 SER A N 1
ATOM 684 C CA . SER A 1 94 ? -13.348 -3.923 6.821 1.00 94.62 94 SER A CA 1
ATOM 685 C C . SER A 1 94 ? -14.018 -3.455 5.524 1.00 94.62 94 SER A C 1
ATOM 687 O O . SER A 1 94 ? -15.240 -3.473 5.420 1.00 94.62 94 SER A O 1
ATOM 689 N N . CYS A 1 95 ? -13.222 -3.073 4.522 1.00 92.81 95 CYS A N 1
ATOM 690 C CA . CYS A 1 95 ? -13.699 -2.657 3.206 1.00 92.81 95 CYS A CA 1
ATOM 691 C C . CYS A 1 95 ? -13.775 -3.816 2.193 1.00 92.81 95 CYS A C 1
ATOM 693 O O . CYS A 1 95 ? -14.093 -3.570 1.031 1.00 92.81 95 CYS A O 1
ATOM 695 N N . GLY A 1 96 ? -13.431 -5.051 2.580 1.00 94.56 96 GLY A N 1
ATOM 696 C CA . GLY A 1 96 ? -13.346 -6.188 1.655 1.00 94.56 96 GLY A CA 1
ATOM 697 C C . GLY A 1 96 ? -12.239 -6.047 0.602 1.00 94.56 96 GLY A C 1
ATOM 698 O O . GLY A 1 96 ? -12.340 -6.602 -0.491 1.00 94.56 96 GLY A O 1
ATOM 699 N N . ARG A 1 97 ? -11.186 -5.280 0.903 1.00 95.62 97 ARG A N 1
ATOM 700 C CA . ARG A 1 97 ? -10.079 -4.981 -0.012 1.00 95.62 97 ARG A CA 1
ATOM 701 C C . ARG A 1 97 ? -8.860 -5.837 0.295 1.00 95.62 97 ARG A C 1
ATOM 703 O O . ARG A 1 97 ? -8.543 -6.128 1.445 1.00 95.62 97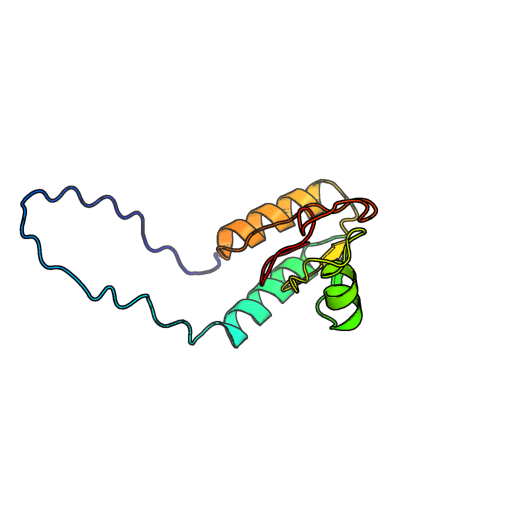 ARG A O 1
ATOM 710 N N . ARG A 1 98 ? -8.144 -6.214 -0.764 1.00 97.50 98 ARG A N 1
ATOM 711 C CA . ARG A 1 98 ? -6.873 -6.939 -0.664 1.00 97.50 98 ARG A CA 1
ATOM 712 C C . ARG A 1 98 ? -5.715 -5.973 -0.428 1.00 97.50 98 ARG A C 1
ATOM 714 O O . ARG A 1 98 ? -5.750 -4.841 -0.908 1.00 97.50 98 ARG A O 1
ATOM 721 N N . VAL A 1 99 ? -4.681 -6.461 0.248 1.00 97.88 99 VAL A N 1
ATOM 722 C CA . VAL A 1 99 ? -3.418 -5.749 0.475 1.00 97.88 99 VAL A CA 1
ATOM 723 C C . VAL A 1 99 ? -2.288 -6.522 -0.202 1.00 97.88 99 VAL A C 1
ATOM 725 O O . VAL A 1 99 ? -2.245 -7.748 -0.095 1.00 97.88 99 VAL A O 1
ATOM 728 N N . ALA A 1 100 ? -1.393 -5.831 -0.905 1.00 97.75 100 ALA A N 1
ATOM 729 C CA . ALA A 1 100 ? -0.202 -6.422 -1.509 1.00 97.75 100 ALA A CA 1
ATOM 730 C C . ALA A 1 100 ? 1.058 -5.722 -0.983 1.00 97.75 100 ALA A C 1
ATOM 732 O O . ALA A 1 100 ? 1.348 -4.614 -1.422 1.00 97.75 100 ALA A O 1
ATOM 733 N N . PRO A 1 101 ? 1.842 -6.357 -0.094 1.00 95.94 101 PRO A N 1
ATOM 734 C CA . PRO A 1 101 ? 3.061 -5.746 0.412 1.00 95.94 101 PRO A CA 1
ATOM 735 C C . PRO A 1 101 ? 4.088 -5.573 -0.710 1.00 95.94 101 PRO A C 1
ATOM 737 O O . PRO A 1 101 ? 4.317 -6.469 -1.537 1.00 95.94 101 PRO A O 1
ATOM 740 N N . ARG A 1 102 ? 4.753 -4.418 -0.708 1.00 96.81 102 ARG A N 1
ATOM 741 C CA . ARG A 1 102 ? 5.754 -4.062 -1.709 1.00 96.81 102 ARG A CA 1
ATOM 742 C C . ARG A 1 102 ? 7.019 -3.513 -1.057 1.00 96.81 102 ARG A C 1
ATOM 744 O O . ARG A 1 102 ? 6.984 -2.509 -0.362 1.00 96.81 102 ARG A O 1
ATOM 751 N N . GLY A 1 103 ? 8.143 -4.175 -1.332 1.00 93.81 103 GLY A N 1
ATOM 752 C CA . GLY A 1 103 ? 9.484 -3.644 -1.072 1.00 93.81 103 GLY A CA 1
ATOM 753 C C . GLY A 1 103 ? 9.960 -2.765 -2.234 1.00 93.81 103 GLY A C 1
ATOM 754 O O . GLY A 1 103 ? 9.264 -1.854 -2.665 1.00 93.81 103 GLY A O 1
ATOM 755 N N . GLN A 1 104 ? 11.113 -3.094 -2.821 1.00 92.19 104 GLN A N 1
ATOM 756 C CA . GLN A 1 104 ? 11.687 -2.342 -3.953 1.00 92.19 104 GLN A CA 1
ATOM 757 C C . GLN A 1 104 ? 11.052 -2.659 -5.324 1.00 92.19 104 GLN A C 1
ATOM 759 O O . GLN A 1 104 ? 11.471 -2.130 -6.345 1.00 92.19 104 GLN A O 1
ATOM 764 N N . GLY A 1 105 ? 10.037 -3.529 -5.384 1.00 90.19 105 GLY A N 1
ATOM 765 C CA . GLY A 1 105 ? 9.349 -3.856 -6.642 1.00 90.19 105 GLY A CA 1
ATOM 766 C C . GLY A 1 105 ? 10.095 -4.824 -7.571 1.00 90.19 105 GLY A C 1
ATOM 767 O O . GLY A 1 105 ? 9.701 -4.957 -8.723 1.00 90.19 105 GLY A O 1
ATOM 768 N N . HIS A 1 106 ? 11.114 -5.539 -7.078 1.00 94.44 106 HIS A N 1
ATOM 769 C CA . HIS A 1 106 ? 11.849 -6.574 -7.832 1.00 94.44 106 HIS A CA 1
ATOM 770 C C . HIS A 1 106 ? 11.076 -7.887 -8.041 1.00 94.44 106 HIS A C 1
ATOM 772 O O . HIS A 1 106 ? 11.592 -8.840 -8.621 1.00 94.44 106 HIS A O 1
ATOM 778 N N . SER A 1 107 ? 9.838 -7.956 -7.558 1.00 93.50 107 SER A N 1
ATOM 779 C CA . SER A 1 107 ? 8.931 -9.044 -7.896 1.00 93.50 107 SER A CA 1
ATOM 780 C C . SER A 1 107 ? 8.663 -9.095 -9.400 1.00 93.50 107 SER A C 1
ATOM 782 O O . SER A 1 107 ? 8.712 -8.085 -10.098 1.00 93.50 107 SER A O 1
ATOM 784 N N . VAL A 1 108 ? 8.304 -10.286 -9.864 1.00 94.81 108 VAL A N 1
ATOM 785 C CA . VAL A 1 108 ? 7.819 -10.545 -11.221 1.00 94.81 108 VAL A CA 1
ATOM 786 C C . VAL A 1 108 ? 6.405 -11.122 -11.168 1.00 94.81 108 VAL A C 1
ATOM 788 O O . VAL A 1 108 ? 5.965 -11.617 -10.123 1.00 94.81 108 VAL A O 1
ATOM 791 N N . PHE A 1 109 ? 5.702 -11.082 -12.302 1.00 95.81 109 PHE A N 1
ATOM 792 C CA . PHE A 1 109 ? 4.348 -11.626 -12.479 1.00 95.81 109 PHE A CA 1
ATOM 793 C C . PHE A 1 109 ? 3.281 -11.029 -11.537 1.00 95.81 109 PHE A C 1
ATOM 795 O O . PHE A 1 109 ? 2.314 -11.698 -11.172 1.00 95.81 109 PHE A O 1
ATOM 802 N N . GLY A 1 110 ? 3.428 -9.767 -11.128 1.00 94.75 110 GLY A N 1
ATOM 803 C CA . GLY A 1 110 ? 2.411 -9.031 -10.377 1.00 94.75 110 GLY A CA 1
ATOM 804 C C . GLY A 1 110 ? 2.290 -9.414 -8.901 1.00 94.75 110 GLY A C 1
ATOM 805 O O . GLY A 1 110 ? 1.272 -9.106 -8.281 1.00 94.75 110 GLY A O 1
ATOM 806 N N . ARG A 1 111 ? 3.292 -10.082 -8.308 1.00 94.88 111 ARG A N 1
ATOM 807 C CA . ARG A 1 111 ? 3.252 -10.537 -6.896 1.00 94.88 111 ARG A CA 1
ATOM 808 C C . ARG A 1 111 ? 3.184 -9.398 -5.876 1.00 94.88 111 ARG A C 1
ATOM 810 O O . ARG A 1 111 ? 2.717 -9.611 -4.764 1.00 94.88 111 ARG A O 1
ATOM 817 N N . SER A 1 112 ? 3.646 -8.209 -6.255 1.00 95.69 112 SER A N 1
ATOM 818 C CA . SER A 1 112 ? 3.617 -6.992 -5.429 1.00 95.69 112 SER A CA 1
ATOM 819 C C . SER A 1 112 ? 2.628 -5.952 -5.965 1.00 95.69 112 SER A C 1
ATOM 821 O O . SER A 1 112 ? 2.837 -4.754 -5.792 1.00 95.69 112 SER A O 1
ATOM 823 N N . GLN A 1 113 ? 1.588 -6.405 -6.668 1.00 97.56 113 GLN A N 1
ATOM 824 C CA . GLN A 1 113 ? 0.541 -5.558 -7.229 1.00 97.56 113 GLN A CA 1
ATOM 825 C C . GLN A 1 113 ? -0.837 -6.087 -6.822 1.00 97.56 113 GLN A C 1
ATOM 827 O O . GLN A 1 113 ? -1.041 -7.294 -6.661 1.00 97.56 113 GLN A O 1
ATOM 832 N N . VAL A 1 114 ? -1.823 -5.198 -6.733 1.00 98.00 114 VAL A N 1
ATOM 833 C CA . VAL A 1 114 ? -3.213 -5.565 -6.451 1.00 98.00 114 VAL A CA 1
ATOM 834 C C . VAL A 1 114 ? -4.156 -4.669 -7.236 1.00 98.00 114 VAL A C 1
ATOM 836 O O . VAL A 1 114 ? -3.928 -3.474 -7.352 1.00 98.00 114 VAL A O 1
ATOM 839 N N . HIS A 1 115 ? -5.225 -5.248 -7.777 1.00 97.44 115 HIS A N 1
ATOM 840 C CA . HIS A 1 115 ? -6.287 -4.485 -8.429 1.00 97.44 115 HIS A CA 1
ATOM 841 C C . HIS A 1 115 ? -7.328 -4.050 -7.393 1.00 97.44 115 HIS A C 1
ATOM 843 O O . HIS A 1 115 ? -7.788 -4.895 -6.621 1.00 97.44 115 HIS A O 1
ATOM 849 N N . ASP A 1 116 ? -7.695 -2.764 -7.396 1.00 95.38 116 ASP A N 1
ATOM 850 C CA . ASP A 1 116 ? -8.693 -2.148 -6.494 1.00 95.38 116 ASP A CA 1
ATOM 851 C C . ASP A 1 116 ? -8.449 -2.417 -4.985 1.00 95.38 116 ASP A C 1
ATOM 853 O O . ASP A 1 116 ? -9.350 -2.396 -4.142 1.00 95.38 116 ASP A O 1
ATOM 857 N N . GLY A 1 117 ? -7.190 -2.691 -4.637 1.00 96.81 117 GLY A N 1
ATOM 858 C CA . GLY A 1 117 ? -6.718 -2.927 -3.274 1.00 96.81 117 GLY A CA 1
ATOM 859 C C . GLY A 1 117 ? -5.718 -1.871 -2.815 1.00 96.81 117 GLY A C 1
ATOM 860 O O . GLY A 1 117 ? -5.608 -0.805 -3.419 1.00 96.81 117 GLY A O 1
ATOM 861 N N . VAL A 1 118 ? -4.972 -2.178 -1.760 1.00 98.00 118 VAL A N 1
ATOM 862 C CA . VAL A 1 118 ? -3.897 -1.317 -1.250 1.00 98.00 118 VAL A CA 1
ATOM 863 C C . VAL A 1 118 ? -2.550 -1.969 -1.506 1.00 98.00 118 VAL A C 1
ATOM 865 O O . VAL A 1 118 ? -2.374 -3.151 -1.205 1.00 98.00 118 VAL A O 1
ATOM 868 N N . VAL A 1 119 ? -1.620 -1.200 -2.063 1.00 98.00 119 VAL A N 1
ATOM 869 C CA . VAL A 1 119 ? -0.192 -1.546 -2.054 1.00 98.00 119 VAL A CA 1
ATOM 870 C C . VAL A 1 119 ? 0.469 -0.875 -0.864 1.00 98.00 119 VAL A C 1
ATOM 872 O O . VAL A 1 119 ? 0.259 0.351 -0.714 1.00 98.00 119 VAL A O 1
#